Protein AF-A0A959C7V4-F1 (afdb_monomer_lite)

Structure (mmCIF, N/CA/C/O backbone):
data_AF-A0A959C7V4-F1
#
_entry.id   AF-A0A959C7V4-F1
#
loop_
_atom_site.group_PDB
_atom_site.id
_atom_site.type_symbol
_atom_site.label_atom_id
_atom_site.label_alt_id
_atom_site.label_comp_id
_atom_site.label_asym_id
_atom_site.label_entity_id
_atom_site.label_seq_id
_atom_site.pdbx_PDB_ins_code
_atom_site.Cartn_x
_atom_site.Cartn_y
_atom_site.Cartn_z
_atom_site.occupancy
_atom_site.B_iso_or_equiv
_atom_site.auth_seq_id
_atom_site.auth_comp_id
_atom_site.auth_asym_id
_atom_site.auth_atom_id
_atom_site.pdbx_PDB_model_num
ATOM 1 N N . MET A 1 1 ? 35.368 9.056 -3.214 1.00 41.25 1 MET A N 1
ATOM 2 C CA . MET A 1 1 ? 34.696 8.747 -1.936 1.00 41.25 1 MET A CA 1
ATOM 3 C C . MET A 1 1 ? 33.247 8.473 -2.285 1.00 41.25 1 MET A C 1
ATOM 5 O O . MET A 1 1 ? 32.515 9.415 -2.547 1.00 41.25 1 MET A O 1
ATOM 9 N N . GLU A 1 2 ? 32.884 7.204 -2.470 1.00 42.00 2 GLU A N 1
ATOM 10 C CA . GLU A 1 2 ? 31.516 6.842 -2.850 1.00 42.00 2 GLU A CA 1
ATOM 11 C C . GLU A 1 2 ? 30.603 6.999 -1.637 1.00 42.00 2 GLU A C 1
ATOM 13 O O . GLU A 1 2 ? 30.783 6.339 -0.612 1.00 42.00 2 GLU A O 1
ATOM 18 N N . ILE A 1 3 ? 29.643 7.914 -1.741 1.00 45.44 3 ILE A N 1
ATOM 19 C CA . ILE A 1 3 ? 28.567 8.050 -0.768 1.00 45.44 3 ILE A CA 1
ATOM 20 C C . ILE A 1 3 ? 27.630 6.873 -1.035 1.00 45.44 3 ILE A C 1
ATOM 22 O O . ILE A 1 3 ? 26.801 6.905 -1.941 1.00 45.44 3 ILE A O 1
ATOM 26 N N . SER A 1 4 ? 27.817 5.784 -0.289 1.00 51.44 4 SER A N 1
ATOM 27 C CA . SER A 1 4 ? 26.828 4.714 -0.223 1.00 51.44 4 SER A CA 1
ATOM 28 C C . SER A 1 4 ? 25.609 5.274 0.503 1.00 51.44 4 SER A C 1
ATOM 30 O O . SER A 1 4 ? 25.535 5.228 1.732 1.00 51.44 4 SER A O 1
ATOM 32 N N . ASP A 1 5 ? 24.668 5.835 -0.258 1.00 54.00 5 ASP A N 1
ATOM 33 C CA . ASP A 1 5 ? 23.307 6.091 0.204 1.00 54.00 5 ASP A CA 1
ATOM 34 C C . ASP A 1 5 ? 22.685 4.738 0.559 1.00 54.00 5 ASP A C 1
ATOM 36 O O . ASP A 1 5 ? 22.062 4.051 -0.259 1.00 54.00 5 ASP A O 1
ATOM 40 N N . LYS A 1 6 ? 22.917 4.293 1.798 1.00 52.34 6 LYS A N 1
ATOM 41 C CA . LYS A 1 6 ? 22.235 3.133 2.355 1.00 52.34 6 LYS A CA 1
ATOM 42 C C . LYS A 1 6 ? 20.753 3.478 2.384 1.00 52.34 6 LYS A C 1
ATOM 44 O O . LYS A 1 6 ? 20.303 4.225 3.249 1.00 52.34 6 LYS A O 1
ATOM 49 N N . ARG A 1 7 ? 20.015 2.951 1.402 1.00 55.81 7 ARG A N 1
ATOM 50 C CA . ARG A 1 7 ? 18.561 3.093 1.285 1.00 55.81 7 ARG A CA 1
ATOM 51 C C . ARG A 1 7 ? 17.920 2.886 2.654 1.00 55.81 7 ARG A C 1
ATOM 53 O O . ARG A 1 7 ? 18.151 1.863 3.296 1.00 55.81 7 ARG A O 1
ATOM 60 N N . SER A 1 8 ? 17.115 3.858 3.075 1.00 55.28 8 SER A N 1
ATOM 61 C CA . SER A 1 8 ? 16.292 3.760 4.278 1.00 55.28 8 SER A CA 1
ATOM 62 C C . SER A 1 8 ? 15.323 2.592 4.110 1.00 55.28 8 SER A C 1
ATOM 64 O O . SER A 1 8 ? 14.354 2.665 3.355 1.00 55.28 8 SER A O 1
ATOM 66 N N . VAL A 1 9 ? 15.630 1.472 4.757 1.00 55.75 9 VAL A N 1
ATOM 67 C CA . VAL A 1 9 ? 14.715 0.339 4.841 1.00 55.75 9 VAL A CA 1
ATOM 68 C C . VAL A 1 9 ? 13.785 0.612 6.012 1.00 55.75 9 VAL A C 1
ATOM 70 O O . VAL A 1 9 ? 14.235 0.956 7.105 1.00 55.75 9 VAL A O 1
ATOM 73 N N . SER A 1 10 ? 12.481 0.461 5.791 1.00 61.38 10 SER A N 1
ATOM 74 C CA . SER A 1 10 ? 11.500 0.578 6.865 1.00 61.38 10 SER A CA 1
ATOM 75 C C . SER A 1 10 ? 11.872 -0.343 8.034 1.00 61.38 10 SER A C 1
ATOM 77 O O . SER A 1 10 ? 12.165 -1.522 7.818 1.00 61.38 10 SER A O 1
ATOM 79 N N . LYS A 1 11 ? 11.832 0.178 9.270 1.00 61.31 11 LYS A N 1
ATOM 80 C CA . LYS A 1 11 ? 12.154 -0.582 10.496 1.00 61.31 11 LYS A CA 1
ATOM 81 C C . LYS A 1 11 ? 11.371 -1.900 10.590 1.00 61.31 11 LYS A C 1
ATOM 83 O O . LYS A 1 11 ? 11.915 -2.893 11.063 1.00 61.31 11 LYS A O 1
ATOM 88 N N . PHE A 1 12 ? 10.157 -1.932 10.033 1.00 60.75 12 PHE A N 1
ATOM 89 C CA . PHE A 1 12 ? 9.281 -3.105 10.003 1.00 60.75 12 PHE A CA 1
ATOM 90 C C . PHE A 1 12 ? 9.883 -4.314 9.274 1.00 60.75 12 PHE A C 1
ATOM 92 O O . PHE A 1 12 ? 9.558 -5.447 9.614 1.00 60.75 12 PHE A O 1
ATOM 99 N N . ASN A 1 13 ? 10.782 -4.113 8.303 1.00 61.59 13 ASN A N 1
ATOM 100 C CA . ASN A 1 13 ? 11.359 -5.226 7.546 1.00 61.59 13 ASN A CA 1
ATOM 101 C C . ASN A 1 13 ? 12.260 -6.127 8.412 1.00 61.59 13 ASN A C 1
ATOM 103 O O . ASN A 1 13 ? 12.404 -7.305 8.102 1.00 61.59 13 ASN A O 1
ATOM 107 N N . ASN A 1 14 ? 12.840 -5.604 9.499 1.00 61.50 14 ASN A N 1
ATOM 108 C CA . ASN A 1 14 ? 13.736 -6.370 10.374 1.00 61.50 14 ASN A CA 1
ATOM 109 C C . ASN A 1 14 ? 12.991 -7.194 11.444 1.00 61.50 14 ASN A C 1
ATOM 111 O O . ASN A 1 14 ? 13.589 -8.066 12.071 1.00 61.50 14 ASN A O 1
ATOM 115 N N . GLU A 1 15 ? 11.699 -6.933 11.666 1.00 59.38 15 GLU A N 1
ATOM 116 C CA . GLU A 1 15 ? 10.915 -7.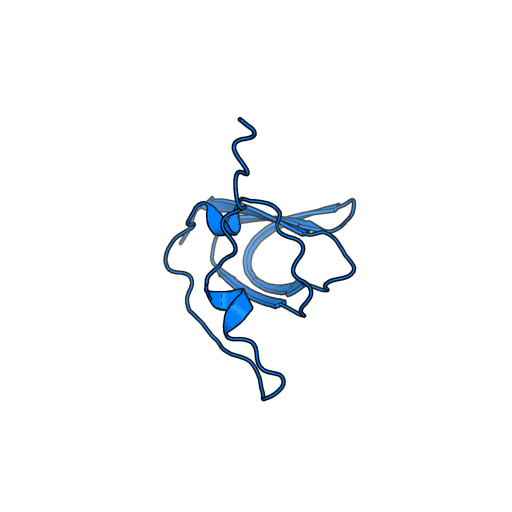530 12.761 1.00 59.38 15 GLU A CA 1
ATOM 117 C C . GLU A 1 15 ? 10.031 -8.710 12.319 1.00 59.38 15 GLU A C 1
ATOM 119 O O . GLU A 1 15 ? 9.462 -9.416 13.156 1.00 59.38 15 GLU A O 1
ATOM 124 N N . LEU A 1 16 ? 9.926 -8.971 11.013 1.00 59.84 16 LEU A N 1
ATOM 125 C CA . LEU A 1 16 ? 9.095 -10.040 10.457 1.00 59.84 16 LEU A CA 1
ATOM 126 C C . LEU A 1 16 ? 9.802 -11.403 10.574 1.00 59.84 16 LEU A C 1
ATOM 128 O O . LEU A 1 16 ? 10.437 -11.887 9.639 1.00 59.84 16 LEU A O 1
ATOM 132 N N . LYS A 1 17 ? 9.700 -12.047 11.743 1.00 59.22 17 LYS A N 1
ATOM 133 C CA . LYS A 1 17 ? 10.035 -13.477 11.903 1.00 59.22 17 LYS A CA 1
ATOM 134 C C . LYS A 1 17 ? 8.883 -14.341 11.365 1.00 59.22 17 LYS A C 1
ATOM 136 O O . LYS A 1 17 ? 7.730 -13.937 11.451 1.00 59.22 17 LYS A O 1
ATOM 141 N N . LEU A 1 18 ? 9.168 -15.558 10.881 1.00 61.72 18 LEU A N 1
ATOM 142 C CA . LEU A 1 18 ? 8.177 -16.547 10.395 1.00 61.72 18 LEU A CA 1
ATOM 143 C C . LEU A 1 18 ? 7.301 -17.150 11.524 1.00 61.72 18 LEU A C 1
ATOM 145 O O . LEU A 1 18 ? 7.175 -18.367 11.652 1.00 61.72 18 LEU A O 1
ATOM 149 N N . ARG A 1 19 ? 6.728 -16.316 12.396 1.00 60.97 19 ARG A N 1
ATOM 150 C CA . ARG A 1 19 ? 5.791 -16.707 13.459 1.00 60.97 19 ARG A CA 1
ATOM 151 C C . ARG A 1 19 ? 4.635 -15.705 13.513 1.00 60.97 19 ARG A C 1
ATOM 153 O O . ARG A 1 19 ? 4.625 -14.819 14.358 1.00 60.97 19 ARG A O 1
ATOM 160 N N . GLY A 1 20 ? 3.671 -15.862 12.608 1.00 68.44 20 GLY A N 1
ATOM 161 C CA . GLY A 1 20 ? 2.465 -15.028 12.545 1.00 68.44 20 GLY A CA 1
ATOM 162 C C . GLY A 1 20 ? 2.613 -13.791 11.658 1.00 68.44 20 GLY A C 1
ATOM 163 O O . GLY A 1 20 ? 3.472 -13.742 10.780 1.00 68.44 20 GLY A O 1
ATOM 164 N N . PHE A 1 21 ? 1.739 -12.809 11.872 1.00 71.44 21 PHE A N 1
ATOM 165 C CA . PHE A 1 21 ? 1.766 -11.518 11.192 1.00 71.44 21 PHE A CA 1
ATOM 166 C C . PHE A 1 21 ? 1.700 -10.399 12.232 1.00 71.44 21 PHE A C 1
ATOM 168 O O . PHE A 1 21 ? 0.955 -10.492 13.205 1.00 71.44 21 PHE A O 1
ATOM 175 N N . ASN A 1 22 ? 2.483 -9.344 12.021 1.00 71.56 22 ASN A N 1
ATOM 176 C CA . ASN A 1 22 ? 2.413 -8.143 12.842 1.00 71.56 22 ASN A CA 1
ATOM 177 C C . ASN A 1 22 ? 1.454 -7.147 12.185 1.00 71.56 22 ASN A C 1
ATOM 179 O O . ASN A 1 22 ? 1.522 -6.926 10.974 1.00 71.56 22 ASN A O 1
ATOM 183 N N . VAL A 1 23 ? 0.580 -6.541 12.985 1.00 77.31 23 VAL A N 1
ATOM 184 C CA . VAL A 1 23 ? -0.352 -5.501 12.538 1.00 77.31 23 VAL A CA 1
ATOM 185 C C . VAL A 1 23 ? 0.087 -4.180 13.144 1.00 77.31 23 VAL A C 1
ATOM 187 O O . VAL A 1 23 ? 0.266 -4.080 14.355 1.00 77.31 23 VAL A O 1
ATOM 190 N N . PHE A 1 24 ? 0.245 -3.167 12.299 1.00 75.19 24 PHE A N 1
ATOM 191 C CA . PHE A 1 24 ? 0.600 -1.819 12.720 1.00 75.19 24 PHE A CA 1
ATOM 192 C C . PHE A 1 24 ? -0.314 -0.823 12.020 1.00 75.19 24 PHE A C 1
ATOM 194 O O . PHE A 1 24 ? -0.556 -0.943 10.817 1.00 75.19 24 PHE A O 1
ATOM 201 N N . GLN A 1 25 ? -0.791 0.171 12.763 1.00 77.12 25 GLN A N 1
ATOM 202 C CA . GLN A 1 25 ? -1.464 1.318 12.174 1.00 77.12 25 GLN A CA 1
ATOM 203 C C . GLN A 1 25 ? -0.406 2.268 11.612 1.00 77.12 25 GLN A C 1
ATOM 205 O O . GLN A 1 25 ? 0.510 2.692 12.317 1.00 77.12 25 GLN A O 1
ATOM 210 N N . ILE A 1 26 ? -0.512 2.580 10.323 1.00 70.44 26 ILE A N 1
ATOM 211 C CA . ILE A 1 26 ? 0.352 3.564 9.673 1.00 70.44 26 ILE A CA 1
ATOM 212 C C . ILE A 1 26 ? -0.354 4.916 9.799 1.00 70.44 26 ILE A C 1
ATOM 214 O O . ILE A 1 26 ? -1.239 5.229 9.011 1.00 70.44 26 ILE A O 1
ATOM 218 N N . GLU A 1 27 ? -0.005 5.691 10.827 1.00 63.19 27 GLU A N 1
ATOM 219 C CA . GLU A 1 27 ? -0.667 6.977 11.114 1.00 63.19 27 GLU A CA 1
ATOM 220 C C . GLU A 1 27 ? -0.254 8.105 10.152 1.00 63.19 27 GLU A C 1
ATOM 222 O O . GLU A 1 27 ? -0.984 9.079 9.981 1.00 63.19 27 GLU A O 1
ATOM 227 N N . GLN A 1 28 ? 0.902 7.988 9.493 1.00 59.59 28 GLN A N 1
ATOM 228 C CA . GLN A 1 28 ? 1.396 8.987 8.547 1.00 59.59 28 GLN A CA 1
ATOM 229 C C . GLN A 1 28 ? 1.975 8.317 7.302 1.00 59.59 28 GLN A C 1
ATOM 231 O O . GLN A 1 28 ? 2.671 7.306 7.400 1.00 59.59 28 GLN A O 1
ATOM 236 N N . ASP A 1 29 ? 1.722 8.920 6.133 1.00 55.69 29 ASP A N 1
ATOM 237 C CA . ASP A 1 29 ? 2.555 8.705 4.944 1.00 55.69 29 ASP A CA 1
ATOM 238 C C . ASP A 1 29 ? 3.935 9.288 5.232 1.00 55.69 29 ASP A C 1
ATOM 240 O O . ASP A 1 29 ? 4.255 10.412 4.845 1.00 55.69 29 ASP A O 1
ATOM 244 N N . ASP A 1 30 ? 4.748 8.539 5.965 1.00 51.16 30 ASP A N 1
ATOM 245 C CA . ASP A 1 30 ? 6.173 8.788 5.946 1.00 51.16 30 ASP A CA 1
ATOM 246 C C . ASP A 1 30 ? 6.669 8.500 4.519 1.00 51.16 30 ASP A C 1
ATOM 248 O O . ASP A 1 30 ? 6.126 7.647 3.808 1.00 51.16 30 ASP A O 1
ATOM 252 N N . ASN A 1 31 ? 7.720 9.184 4.071 1.00 49.41 31 ASN A N 1
ATOM 253 C CA . ASN A 1 31 ? 8.297 8.973 2.737 1.00 49.41 31 ASN A CA 1
ATOM 254 C C . ASN A 1 31 ? 8.645 7.490 2.475 1.00 49.41 31 ASN A C 1
ATOM 256 O O . ASN A 1 31 ? 8.740 7.060 1.327 1.00 49.41 31 ASN A O 1
ATOM 260 N N . ALA A 1 32 ? 8.760 6.683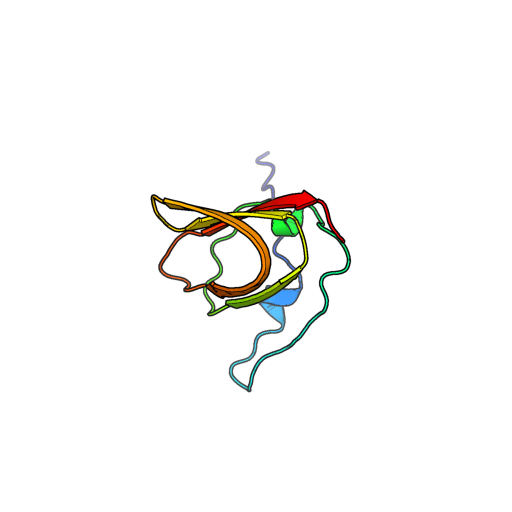 3.533 1.00 47.88 32 ALA A N 1
ATOM 261 C CA . ALA A 1 32 ? 8.906 5.235 3.489 1.00 47.88 32 ALA A CA 1
ATOM 262 C C . ALA A 1 32 ? 7.753 4.467 2.798 1.00 47.88 32 ALA A C 1
ATOM 264 O O . ALA A 1 32 ? 8.010 3.374 2.289 1.00 47.88 32 ALA A O 1
ATOM 265 N N . THR A 1 33 ? 6.509 4.974 2.759 1.00 50.97 33 THR A N 1
ATOM 266 C CA . THR A 1 33 ? 5.408 4.342 1.990 1.00 50.97 33 THR A CA 1
ATOM 267 C C . THR A 1 33 ? 5.409 4.731 0.514 1.00 50.97 33 THR A C 1
ATOM 269 O O . THR A 1 33 ? 4.892 3.971 -0.303 1.00 50.97 33 THR A O 1
ATOM 272 N N . ARG A 1 34 ? 6.007 5.880 0.175 1.00 49.81 34 ARG A N 1
ATOM 273 C CA . ARG A 1 34 ? 6.045 6.441 -1.188 1.00 49.81 34 ARG A CA 1
ATOM 274 C C . ARG A 1 34 ? 7.220 5.929 -2.014 1.00 49.81 34 ARG A C 1
ATOM 276 O O . ARG A 1 34 ? 7.163 5.915 -3.239 1.00 49.81 34 ARG A O 1
ATOM 283 N N . ILE A 1 35 ? 8.296 5.508 -1.354 1.00 53.19 35 ILE A N 1
ATOM 284 C CA . ILE A 1 35 ? 9.467 4.960 -2.033 1.00 53.19 35 ILE A CA 1
ATOM 285 C C . ILE A 1 35 ? 9.185 3.497 -2.376 1.00 53.19 35 ILE A C 1
ATOM 287 O O . ILE A 1 35 ? 9.042 2.655 -1.487 1.00 53.19 35 ILE A O 1
ATOM 291 N N . TYR A 1 36 ? 9.136 3.192 -3.677 1.00 53.19 36 TYR A N 1
ATOM 292 C CA . TYR A 1 36 ? 9.048 1.825 -4.184 1.00 53.19 36 TYR A CA 1
ATOM 293 C C . TYR A 1 36 ? 10.148 0.965 -3.547 1.00 53.19 36 TYR A C 1
ATOM 295 O O . TYR A 1 36 ? 11.343 1.132 -3.800 1.00 53.19 36 TYR A O 1
ATOM 303 N N . SER A 1 37 ? 9.731 0.051 -2.678 1.00 56.50 37 SER A N 1
ATOM 304 C CA . SER A 1 37 ? 10.599 -0.888 -1.987 1.00 56.50 37 SER A CA 1
ATOM 305 C C . SER A 1 37 ? 10.075 -2.275 -2.297 1.00 56.50 37 SER A C 1
ATOM 307 O O . SER A 1 37 ? 8.932 -2.593 -1.961 1.00 56.50 37 SER A O 1
ATOM 309 N N . ARG A 1 38 ? 10.900 -3.095 -2.959 1.00 61.84 38 ARG A N 1
ATOM 310 C CA . ARG A 1 38 ? 10.583 -4.506 -3.164 1.00 61.84 38 ARG A CA 1
ATOM 311 C C . ARG A 1 38 ? 10.464 -5.147 -1.788 1.00 61.84 38 ARG A C 1
ATOM 313 O O . ARG A 1 38 ? 11.445 -5.256 -1.056 1.00 61.84 38 ARG A O 1
ATOM 320 N N . LYS A 1 39 ? 9.240 -5.506 -1.421 1.00 67.88 39 LYS A N 1
ATOM 321 C CA . LYS A 1 39 ? 8.958 -6.180 -0.162 1.00 67.88 39 LYS A CA 1
ATOM 322 C C . LYS A 1 39 ? 9.035 -7.670 -0.443 1.00 67.88 39 LYS A C 1
ATOM 324 O O . LYS A 1 39 ? 8.168 -8.189 -1.130 1.00 67.88 39 LYS A O 1
ATOM 329 N N . ASP A 1 40 ? 10.045 -8.358 0.079 1.00 72.94 40 ASP A N 1
ATOM 330 C CA . ASP A 1 40 ? 10.186 -9.816 -0.072 1.00 72.94 40 ASP A CA 1
ATOM 331 C C . ASP A 1 40 ? 9.219 -10.592 0.864 1.00 72.94 40 ASP A C 1
ATOM 333 O O . ASP A 1 40 ? 9.536 -11.667 1.365 1.00 72.94 40 ASP A O 1
ATOM 337 N N . PHE A 1 41 ? 8.030 -10.036 1.135 1.00 76.06 41 PHE A N 1
ATOM 338 C CA . PHE A 1 41 ? 7.009 -10.606 2.015 1.00 76.06 41 PHE A CA 1
ATOM 339 C C . PHE A 1 41 ? 5.590 -10.329 1.500 1.00 76.06 41 PHE A C 1
ATOM 341 O O . PHE A 1 41 ? 5.353 -9.365 0.773 1.00 76.06 41 PHE A O 1
ATOM 348 N N . TYR A 1 42 ? 4.632 -11.159 1.918 1.00 82.56 42 TYR A N 1
ATOM 349 C CA . TYR A 1 42 ? 3.206 -10.926 1.673 1.00 82.56 42 TYR A CA 1
ATOM 350 C C . TYR A 1 42 ? 2.691 -9.788 2.553 1.00 82.56 42 TYR A C 1
ATOM 352 O O . TYR A 1 42 ? 2.885 -9.809 3.769 1.00 82.56 42 TYR A O 1
ATOM 360 N N . LYS A 1 43 ? 2.018 -8.804 1.953 1.00 83.69 43 LYS A N 1
ATOM 361 C CA . LYS A 1 43 ? 1.506 -7.625 2.663 1.00 83.69 43 LYS A CA 1
ATOM 362 C C . LYS A 1 43 ? -0.019 -7.603 2.641 1.00 83.69 43 LYS A C 1
ATOM 364 O O . LYS A 1 43 ? -0.615 -7.795 1.589 1.00 83.69 43 LYS A O 1
ATOM 369 N N . ILE A 1 44 ? -0.631 -7.293 3.781 1.00 87.00 44 ILE A N 1
ATOM 370 C CA . ILE A 1 44 ? -2.052 -6.947 3.883 1.00 87.00 44 ILE A CA 1
ATOM 371 C C . ILE A 1 44 ? -2.131 -5.477 4.307 1.00 87.00 44 ILE A C 1
ATOM 373 O O . ILE A 1 44 ? -1.471 -5.086 5.271 1.00 87.00 44 ILE A O 1
ATOM 377 N N . CYS A 1 45 ? -2.890 -4.658 3.579 1.00 86.38 45 CYS A N 1
ATOM 378 C CA . CYS A 1 45 ? -3.133 -3.251 3.916 1.00 86.38 45 CYS A CA 1
ATOM 379 C C . CYS A 1 45 ? -4.635 -2.995 4.015 1.00 86.38 45 CYS A C 1
ATOM 381 O O . CYS A 1 45 ? -5.352 -3.286 3.064 1.00 86.38 45 CYS A O 1
ATOM 383 N N . LEU A 1 46 ? -5.082 -2.398 5.118 1.00 88.69 46 LEU A N 1
ATOM 384 C CA . LEU A 1 46 ? -6.413 -1.810 5.241 1.00 88.69 46 LEU A CA 1
ATOM 385 C C . LEU A 1 46 ? -6.259 -0.289 5.181 1.00 88.69 46 LEU A C 1
ATOM 387 O O . LEU A 1 46 ? -5.512 0.279 5.979 1.00 88.69 46 LEU A O 1
ATOM 391 N N . THR A 1 47 ? -6.920 0.357 4.229 1.00 85.88 47 THR A N 1
ATOM 392 C CA . THR A 1 47 ? -6.822 1.809 4.008 1.00 85.88 47 THR A CA 1
ATOM 393 C C . TH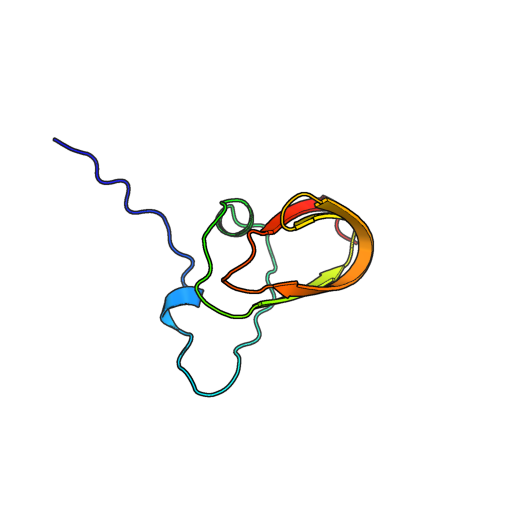R A 1 47 ? -8.202 2.388 3.759 1.00 85.88 47 THR A C 1
ATOM 395 O O . THR A 1 47 ? -8.982 1.777 3.038 1.00 85.88 47 THR A O 1
ATOM 398 N N . THR A 1 48 ? -8.469 3.572 4.305 1.00 89.62 48 THR A N 1
ATOM 399 C CA . THR A 1 48 ? -9.718 4.320 4.105 1.00 89.62 48 THR A CA 1
ATOM 400 C C . THR A 1 48 ? -9.405 5.682 3.499 1.00 89.62 48 THR A C 1
ATOM 402 O O . THR A 1 48 ? -8.472 6.355 3.944 1.00 89.62 48 THR A O 1
ATOM 405 N N . GLY A 1 49 ? -10.184 6.080 2.495 1.00 89.12 49 GLY A N 1
ATOM 406 C CA . GLY A 1 49 ? -10.060 7.361 1.803 1.00 89.12 49 GLY A CA 1
ATOM 407 C C . GLY A 1 49 ? -9.800 7.191 0.308 1.00 89.12 49 GLY A C 1
ATOM 408 O O . GLY A 1 49 ? -9.965 6.106 -0.249 1.00 89.12 49 GLY A O 1
ATOM 409 N N . LYS A 1 50 ? -9.364 8.276 -0.339 1.00 91.69 50 LYS A N 1
ATOM 410 C CA . LYS A 1 50 ? -9.083 8.307 -1.777 1.00 91.69 50 LYS A CA 1
ATOM 411 C C . LYS A 1 50 ? -7.640 7.951 -2.062 1.00 91.69 50 LY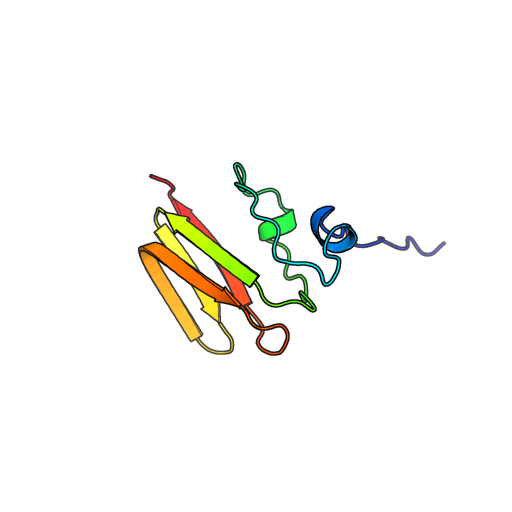S A C 1
ATOM 413 O O .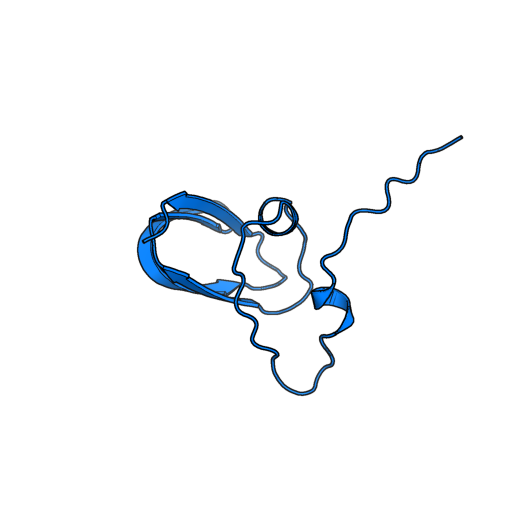 LYS A 1 50 ? -6.724 8.605 -1.553 1.00 91.69 50 LYS A O 1
ATOM 418 N N . SER A 1 51 ? -7.425 6.962 -2.918 1.00 89.56 51 SER A N 1
ATOM 419 C CA . SER A 1 51 ? -6.086 6.566 -3.345 1.00 89.56 51 SER A CA 1
ATOM 420 C C . SER A 1 51 ? -6.051 5.950 -4.736 1.00 89.56 51 SER A C 1
ATOM 422 O O . SER A 1 51 ? -7.055 5.434 -5.221 1.00 89.56 51 SER A O 1
ATOM 424 N N . ILE A 1 52 ? -4.870 5.997 -5.352 1.00 91.75 52 ILE A N 1
ATOM 425 C CA . ILE A 1 52 ? -4.552 5.266 -6.576 1.00 91.75 52 ILE A CA 1
ATOM 426 C C . ILE A 1 52 ? -3.564 4.163 -6.219 1.00 91.75 52 ILE A C 1
ATOM 428 O O . ILE A 1 52 ? -2.504 4.402 -5.637 1.00 91.75 52 ILE A O 1
ATOM 432 N N . ILE A 1 53 ? -3.928 2.936 -6.561 1.00 90.50 53 ILE A N 1
ATOM 433 C CA . ILE A 1 53 ? -3.120 1.746 -6.330 1.00 90.50 53 ILE A CA 1
ATOM 434 C C . ILE A 1 53 ? -2.562 1.322 -7.673 1.00 90.50 53 ILE A C 1
ATOM 436 O O . ILE A 1 53 ? -3.319 0.937 -8.564 1.00 90.50 53 ILE A O 1
ATOM 440 N N . HIS A 1 54 ? -1.244 1.347 -7.813 1.00 90.75 54 HIS A N 1
ATOM 441 C CA . HIS A 1 54 ? -0.588 0.788 -8.986 1.00 90.75 54 HIS A CA 1
ATOM 442 C C . HIS A 1 54 ? -0.225 -0.661 -8.690 1.00 90.75 54 HIS A C 1
ATOM 444 O O . HIS A 1 54 ? 0.429 -0.947 -7.686 1.00 90.75 54 HIS A O 1
ATOM 450 N N . TYR A 1 55 ? -0.653 -1.577 -9.551 1.00 89.38 55 TYR A N 1
ATOM 451 C CA . TYR A 1 55 ? -0.405 -3.005 -9.422 1.00 89.38 55 TYR A CA 1
ATOM 452 C C . TYR A 1 55 ? -0.068 -3.588 -10.791 1.00 89.38 55 TYR A C 1
ATOM 454 O O . TYR A 1 55 ? -0.915 -3.620 -11.685 1.00 89.38 55 TYR A O 1
ATOM 462 N N . ALA A 1 56 ? 1.172 -4.055 -10.947 1.00 89.06 56 ALA A N 1
ATOM 463 C CA . ALA A 1 56 ? 1.730 -4.441 -12.240 1.00 89.06 56 ALA A CA 1
ATOM 464 C C . ALA A 1 56 ? 1.569 -3.325 -13.295 1.00 89.06 56 ALA A C 1
ATOM 466 O O . ALA A 1 56 ? 2.137 -2.246 -13.150 1.00 89.06 56 ALA A O 1
ATOM 467 N N . ASP A 1 57 ? 0.815 -3.598 -14.353 1.00 91.69 57 ASP A N 1
ATOM 468 C CA . ASP A 1 57 ? 0.535 -2.728 -15.493 1.00 91.69 57 ASP A CA 1
ATOM 469 C C . ASP A 1 57 ? -0.772 -1.932 -15.342 1.00 91.69 57 ASP A C 1
ATOM 471 O O . ASP A 1 57 ? -1.211 -1.273 -16.284 1.00 91.69 57 ASP A O 1
ATOM 475 N N . ARG A 1 58 ? -1.421 -2.000 -14.172 1.00 93.94 58 ARG A N 1
ATOM 476 C CA . ARG A 1 58 ? -2.751 -1.425 -13.940 1.00 93.94 58 ARG A CA 1
ATOM 477 C C . ARG A 1 58 ? -2.755 -0.446 -12.781 1.00 93.94 58 ARG A C 1
ATOM 479 O O . ARG A 1 58 ? -2.003 -0.589 -11.819 1.00 93.94 58 ARG A O 1
ATOM 486 N N . SER A 1 59 ? -3.677 0.503 -12.862 1.00 93.62 59 SER A N 1
ATOM 487 C CA . SER A 1 59 ? -3.975 1.455 -11.798 1.00 93.62 59 SER A CA 1
ATOM 488 C C . SER A 1 59 ? -5.435 1.315 -11.395 1.00 93.62 59 SER A C 1
ATOM 490 O O . SER A 1 59 ? -6.303 1.164 -12.256 1.00 93.62 59 SER A O 1
ATOM 492 N N . PHE A 1 60 ? -5.693 1.370 -10.094 1.00 92.75 60 PHE A N 1
ATOM 493 C CA . PHE A 1 60 ? -7.028 1.273 -9.520 1.00 92.75 60 PHE A CA 1
ATOM 494 C C . PHE A 1 60 ? -7.286 2.492 -8.650 1.00 92.75 60 PHE A C 1
ATOM 496 O O . PHE A 1 60 ? -6.518 2.762 -7.728 1.00 92.75 60 PHE A O 1
ATOM 503 N N . GLU A 1 61 ? -8.366 3.207 -8.933 1.00 94.00 61 GLU A N 1
ATOM 504 C CA .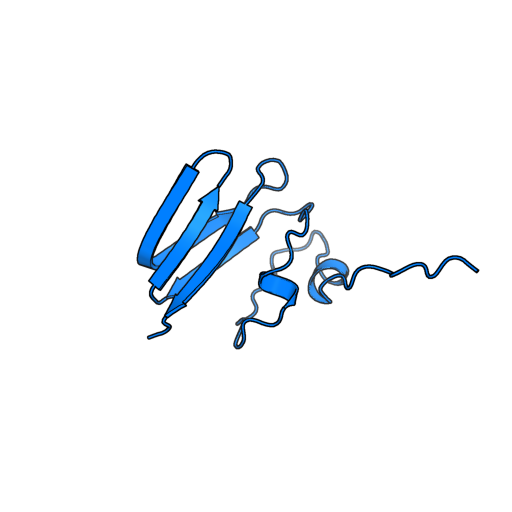 GLU A 1 61 ? -8.865 4.256 -8.053 1.00 94.00 61 GLU A CA 1
ATOM 505 C C . GLU A 1 61 ? -9.744 3.627 -6.970 1.00 94.00 61 GLU A C 1
ATOM 507 O O . GLU A 1 61 ? -10.626 2.815 -7.256 1.00 94.00 61 GLU A O 1
ATOM 512 N N . ALA A 1 62 ? -9.484 3.999 -5.722 1.00 91.38 62 ALA A N 1
ATOM 513 C CA . ALA A 1 62 ? -10.265 3.603 -4.563 1.00 91.38 62 ALA A CA 1
ATOM 514 C C . ALA A 1 62 ? -10.750 4.854 -3.827 1.00 91.38 62 ALA A C 1
ATOM 516 O O . ALA A 1 62 ? -9.955 5.759 -3.584 1.00 91.38 62 ALA A O 1
ATOM 517 N N . ASP A 1 63 ? -12.037 4.882 -3.480 1.00 92.38 63 ASP A N 1
ATOM 518 C CA . ASP A 1 63 ? -12.723 5.969 -2.762 1.00 92.38 63 ASP A CA 1
ATOM 519 C C . ASP A 1 63 ? -13.581 5.400 -1.618 1.00 92.38 63 ASP A C 1
ATOM 521 O O . ASP A 1 63 ? -14.766 5.694 -1.496 1.00 92.38 63 ASP A O 1
ATOM 525 N N . ASP A 1 64 ? -13.011 4.474 -0.845 1.00 90.62 64 ASP A N 1
ATOM 526 C CA . ASP A 1 64 ? -13.658 3.868 0.324 1.00 90.62 64 ASP A CA 1
ATOM 527 C C . ASP A 1 64 ? -12.614 3.120 1.180 1.00 90.62 64 ASP A C 1
ATOM 529 O O . ASP A 1 64 ? -11.404 3.180 0.933 1.00 90.62 64 ASP A O 1
ATOM 533 N N . THR A 1 65 ? -13.069 2.389 2.194 1.00 91.88 65 THR A N 1
ATOM 534 C CA . THR A 1 65 ? -12.284 1.386 2.902 1.00 91.88 65 THR A CA 1
ATOM 535 C C . THR A 1 65 ? -12.000 0.186 2.005 1.00 91.88 65 THR A C 1
ATOM 537 O O . THR A 1 65 ? -12.900 -0.540 1.585 1.00 91.88 65 THR A O 1
ATOM 540 N N . ILE A 1 66 ? -10.718 -0.080 1.774 1.00 92.00 66 ILE A N 1
ATOM 541 C CA . ILE A 1 66 ? -10.253 -1.195 0.953 1.00 92.00 66 ILE A CA 1
ATOM 542 C C . ILE A 1 66 ? -9.260 -2.079 1.700 1.00 92.00 66 ILE A C 1
ATOM 544 O O . ILE A 1 66 ? -8.454 -1.614 2.510 1.00 92.00 66 ILE A O 1
ATOM 548 N N . LEU A 1 67 ? -9.297 -3.368 1.370 1.00 92.06 67 LEU A N 1
ATOM 549 C CA . LEU A 1 67 ? -8.348 -4.369 1.836 1.00 92.06 67 LEU A CA 1
ATOM 550 C C . LEU A 1 67 ? -7.490 -4.841 0.658 1.00 92.06 67 LEU A C 1
ATOM 552 O O . LEU A 1 67 ? -7.976 -5.512 -0.251 1.00 92.06 67 LEU A O 1
ATOM 556 N N . PHE A 1 68 ? -6.207 -4.491 0.677 1.00 89.69 68 PHE A N 1
ATOM 557 C CA . PHE A 1 68 ? -5.244 -4.824 -0.367 1.00 89.69 68 PHE A CA 1
ATOM 558 C C . PHE A 1 68 ? -4.332 -5.981 0.047 1.00 89.69 68 PHE A C 1
ATOM 560 O O . PHE A 1 68 ? -3.783 -5.988 1.152 1.00 89.69 68 PHE A O 1
ATOM 567 N N . PHE A 1 69 ? -4.106 -6.910 -0.885 1.00 90.25 69 PHE A N 1
ATOM 568 C CA . PHE A 1 69 ? -3.191 -8.042 -0.740 1.00 90.25 69 PHE A CA 1
ATOM 569 C C . PHE A 1 69 ? -2.019 -7.909 -1.724 1.00 90.25 69 PHE A C 1
ATOM 571 O O . PHE A 1 69 ? -2.174 -8.065 -2.934 1.00 90.25 69 PHE A O 1
ATOM 578 N N . GLY A 1 70 ? -0.830 -7.627 -1.192 1.00 87.00 70 GLY A N 1
ATOM 579 C CA . GLY A 1 70 ? 0.417 -7.496 -1.944 1.00 87.00 70 GLY A CA 1
ATOM 580 C C . GLY A 1 70 ? 1.239 -8.786 -1.941 1.00 87.00 70 GLY A C 1
ATOM 581 O O . GLY A 1 70 ? 1.388 -9.434 -0.902 1.00 87.00 70 GLY A O 1
ATOM 582 N N . ASN A 1 71 ? 1.811 -9.127 -3.097 1.00 85.06 71 ASN A N 1
ATOM 583 C CA . ASN A 1 71 ? 2.683 -10.286 -3.303 1.00 85.06 71 ASN A CA 1
ATOM 584 C C . ASN A 1 71 ? 4.117 -9.808 -3.629 1.00 85.06 71 ASN A C 1
ATOM 586 O O . ASN A 1 71 ? 4.249 -8.891 -4.439 1.00 85.06 71 ASN A O 1
ATOM 590 N N . PRO A 1 72 ? 5.184 -10.427 -3.079 1.00 85.12 72 PRO A N 1
ATOM 591 C CA . PRO A 1 72 ? 6.581 -10.068 -3.380 1.00 85.12 72 PRO A CA 1
ATOM 592 C C . PRO A 1 72 ? 6.986 -10.176 -4.863 1.00 85.12 72 PRO A C 1
ATOM 594 O O . PRO A 1 72 ? 7.994 -9.602 -5.282 1.00 85.12 72 PRO A O 1
ATOM 597 N N . HIS A 1 73 ? 6.232 -10.926 -5.666 1.00 86.06 73 HIS A N 1
ATOM 598 C CA . HIS A 1 73 ? 6.504 -11.157 -7.084 1.00 86.06 73 HIS A CA 1
ATOM 599 C C . HIS A 1 73 ? 5.885 -10.110 -8.010 1.00 86.06 73 HIS A C 1
ATOM 601 O O . HIS A 1 73 ? 6.292 -10.031 -9.168 1.00 86.06 73 HIS A O 1
ATOM 607 N N . ILE A 1 74 ? 4.921 -9.320 -7.528 1.00 87.00 74 ILE A N 1
ATOM 608 C CA . ILE A 1 74 ? 4.205 -8.347 -8.354 1.00 87.00 74 ILE A CA 1
ATOM 609 C C . ILE A 1 74 ? 4.506 -6.944 -7.827 1.00 87.00 74 ILE A C 1
ATOM 611 O O . ILE A 1 74 ? 4.246 -6.677 -6.654 1.00 87.00 74 ILE A O 1
ATOM 615 N N . PRO A 1 75 ? 5.065 -6.041 -8.652 1.00 86.31 75 PRO A N 1
ATOM 616 C CA . PRO A 1 75 ? 5.331 -4.680 -8.221 1.00 86.31 75 PRO A CA 1
ATOM 617 C C . PRO A 1 75 ? 4.019 -3.957 -7.918 1.00 86.31 75 PRO A C 1
ATOM 619 O O . PRO A 1 75 ? 3.053 -4.047 -8.680 1.00 86.31 75 PRO A O 1
ATOM 622 N N . TYR A 1 76 ? 4.005 -3.220 -6.812 1.00 87.19 76 TYR A N 1
ATOM 623 C CA . TYR A 1 76 ? 2.895 -2.354 -6.452 1.00 87.19 76 TYR A CA 1
ATOM 624 C C . TYR A 1 76 ? 3.390 -1.067 -5.791 1.00 87.19 76 TYR A C 1
ATOM 626 O O . TYR A 1 76 ? 4.430 -1.050 -5.124 1.00 87.19 76 TYR A O 1
ATOM 634 N N . SER A 1 77 ? 2.632 0.010 -5.961 1.00 85.00 77 SER A N 1
ATOM 635 C CA . SER A 1 77 ? 2.843 1.292 -5.288 1.00 85.00 77 SER A CA 1
ATOM 636 C C . SER A 1 77 ? 1.505 1.953 -4.967 1.00 85.00 77 SER A C 1
ATOM 638 O O . SER A 1 77 ? 0.441 1.458 -5.345 1.00 85.00 77 SER A O 1
ATOM 640 N N . TRP A 1 78 ? 1.565 3.034 -4.194 1.00 85.38 78 TRP A N 1
ATOM 641 C CA . TRP A 1 78 ? 0.387 3.687 -3.648 1.00 85.38 78 TRP A CA 1
ATOM 642 C C . TRP A 1 78 ? 0.520 5.201 -3.718 1.00 85.38 78 TRP A C 1
ATOM 644 O O . TRP A 1 78 ? 1.544 5.750 -3.304 1.00 85.38 78 TRP A O 1
ATOM 654 N N . GLU A 1 79 ? -0.541 5.860 -4.167 1.00 86.81 79 GLU A N 1
ATOM 655 C CA . GLU A 1 79 ? -0.686 7.310 -4.146 1.00 86.81 79 GLU A CA 1
ATOM 656 C C . GLU A 1 79 ? -1.904 7.678 -3.297 1.00 86.81 79 GLU A C 1
ATOM 658 O O . GLU A 1 79 ? -3.044 7.360 -3.630 1.00 86.81 79 GLU A O 1
ATOM 663 N N . THR A 1 80 ? -1.673 8.337 -2.163 1.00 85.00 80 THR A N 1
ATOM 664 C CA . THR A 1 80 ? -2.756 8.836 -1.305 1.00 85.00 80 THR A CA 1
ATOM 665 C C . THR A 1 80 ? -3.255 10.174 -1.847 1.00 85.00 80 THR A C 1
ATOM 667 O O . THR A 1 80 ? -2.504 11.149 -1.831 1.00 85.00 80 THR A O 1
ATOM 670 N N . ILE A 1 81 ? -4.518 10.239 -2.280 1.00 86.50 81 ILE A N 1
ATOM 671 C CA . ILE A 1 81 ? -5.158 11.476 -2.757 1.00 86.50 81 ILE A CA 1
ATOM 672 C C . ILE A 1 81 ? -5.754 12.256 -1.578 1.00 86.50 81 ILE A C 1
ATOM 674 O O . ILE A 1 81 ? -5.471 13.440 -1.410 1.00 86.50 81 ILE A O 1
ATOM 678 N N . SER A 1 82 ? -6.566 11.610 -0.736 1.00 82.31 82 SER A N 1
ATOM 679 C CA . SER A 1 82 ? -7.142 12.237 0.461 1.00 82.31 82 SER A CA 1
ATOM 680 C C . SER A 1 82 ? -7.488 11.206 1.530 1.00 82.31 82 SER A C 1
ATOM 682 O O . SER A 1 82 ? -7.816 10.064 1.219 1.00 82.31 82 SER A O 1
ATOM 684 N N . ARG A 1 83 ? -7.454 11.622 2.798 1.00 71.19 83 ARG A N 1
ATOM 685 C CA . ARG A 1 83 ? -7.911 10.815 3.938 1.00 71.19 83 ARG A CA 1
ATOM 686 C C . ARG A 1 83 ? -9.296 11.280 4.384 1.00 71.19 83 ARG A C 1
ATOM 688 O O . ARG A 1 83 ? -9.628 12.448 4.183 1.00 71.19 83 ARG A O 1
ATOM 695 N N . THR A 1 84 ? -10.059 10.369 4.972 1.00 61.53 84 THR A N 1
ATOM 696 C CA . THR A 1 84 ? -11.321 10.656 5.669 1.00 61.53 84 THR A CA 1
ATOM 697 C C . THR A 1 84 ? -11.086 10.625 7.169 1.00 61.53 84 THR A C 1
ATOM 699 O O . THR A 1 84 ? -10.261 9.788 7.602 1.00 61.53 84 THR A O 1
#

Secondary structure (DSSP, 8-state):
----------GGGGT--SSS-------S--HHHHS----SS-EEEEE-SEEEEEETTEEEEEES-EEEEE-TTS-EEEEEEE--

Radius of gyration: 14.2 Å; chains: 1; bounding box: 48×29×29 Å

Sequence (84 aa):
MEISDKRSVSKFNNELKLRGFNVFQIEQDDNATRIYSRKDFYKICLTTGKSIIHYADRSFEADDTILFFGNPHIPYSWETISRT

pLDDT: mean 73.94, std 16.0, range [41.25, 94.0]

Foldseek 3Di:
DDPPPPPDDPPVLVVDDPPDDDDDDPPDVDVNQQDFDQRQDKDKDWAAAWKWKDKAPDIDTDGGTDIDIDDSVIGIHMDGPDHD